Protein AF-A0A9D6DQT8-F1 (afdb_monomer_lite)

pLDDT: mean 81.94, std 12.29, range [41.91, 96.88]

Structure (mmCIF, N/CA/C/O backbone):
data_AF-A0A9D6DQT8-F1
#
_entry.id   AF-A0A9D6DQT8-F1
#
loop_
_atom_site.group_PDB
_atom_site.id
_atom_site.type_symbol
_atom_site.label_atom_id
_atom_site.label_alt_id
_atom_site.label_comp_id
_atom_site.label_asym_id
_atom_site.label_entity_id
_atom_site.label_seq_id
_atom_site.pdbx_PDB_ins_code
_atom_site.Cartn_x
_atom_site.Cartn_y
_atom_site.Cartn_z
_atom_site.occupancy
_atom_site.B_iso_or_equiv
_atom_site.auth_seq_id
_atom_site.auth_comp_id
_atom_site.auth_asym_id
_atom_site.auth_atom_id
_atom_site.pdbx_PDB_model_num
ATOM 1 N N . MET A 1 1 ? 0.493 11.007 -85.781 1.00 51.91 1 MET A N 1
ATOM 2 C CA . MET A 1 1 ? 1.254 11.464 -84.594 1.00 51.91 1 MET A CA 1
ATOM 3 C C . MET A 1 1 ? 2.158 10.335 -84.074 1.00 51.91 1 MET A C 1
ATOM 5 O O . MET A 1 1 ? 1.840 9.741 -83.058 1.00 51.91 1 MET A O 1
ATOM 9 N N . ALA A 1 2 ? 3.245 9.972 -84.776 1.00 57.62 2 ALA A N 1
ATOM 10 C CA . ALA A 1 2 ? 4.026 8.760 -84.439 1.00 57.62 2 ALA A CA 1
ATOM 11 C C . ALA A 1 2 ? 5.558 8.863 -84.667 1.00 57.62 2 ALA A C 1
ATOM 13 O O . ALA A 1 2 ? 6.229 7.843 -84.800 1.00 57.62 2 ALA A O 1
ATOM 14 N N . LEU A 1 3 ? 6.128 10.077 -84.721 1.00 61.56 3 LEU A N 1
ATOM 15 C CA . LEU A 1 3 ? 7.562 10.301 -85.016 1.00 61.56 3 LEU A CA 1
ATOM 16 C C . LEU A 1 3 ? 8.351 11.059 -83.926 1.00 61.56 3 LEU A C 1
ATOM 18 O O . LEU A 1 3 ? 9.570 11.159 -84.037 1.00 61.56 3 LEU A O 1
ATOM 22 N N . GLY A 1 4 ? 7.701 11.552 -82.863 1.00 68.88 4 GLY A N 1
ATOM 23 C CA . GLY A 1 4 ? 8.372 12.299 -81.782 1.00 68.88 4 GLY A CA 1
ATOM 24 C C . GLY A 1 4 ? 9.345 11.448 -80.955 1.00 68.88 4 GLY A C 1
ATOM 25 O O . GLY A 1 4 ? 10.482 11.855 -80.723 1.00 68.88 4 GLY A O 1
ATOM 26 N N . TRP A 1 5 ? 8.951 10.213 -80.629 1.00 72.94 5 TRP A N 1
ATOM 2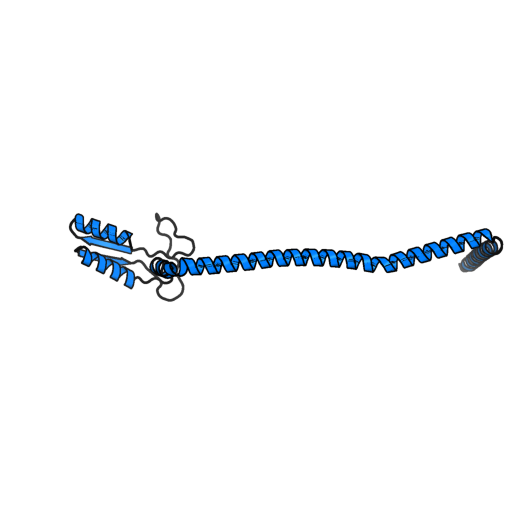7 C CA . TRP A 1 5 ? 9.717 9.311 -79.759 1.00 72.94 5 TRP A CA 1
ATOM 28 C C . TRP A 1 5 ? 11.103 8.938 -80.311 1.00 72.94 5 TRP A C 1
ATOM 30 O O . TRP A 1 5 ? 12.051 8.778 -79.548 1.00 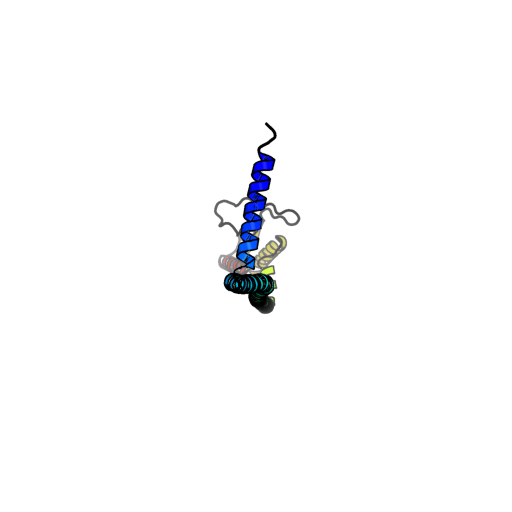72.94 5 TRP A O 1
ATOM 40 N N . ARG A 1 6 ? 11.266 8.838 -81.640 1.00 75.06 6 ARG A N 1
ATOM 41 C CA . ARG A 1 6 ? 12.574 8.548 -82.260 1.00 75.06 6 ARG A CA 1
ATOM 42 C C . ARG A 1 6 ? 13.539 9.719 -82.123 1.00 75.06 6 ARG A C 1
ATOM 44 O O . ARG A 1 6 ? 14.720 9.509 -81.866 1.00 75.06 6 ARG A O 1
ATOM 51 N N . LYS A 1 7 ? 13.040 10.948 -82.283 1.00 78.44 7 LYS A N 1
ATOM 52 C CA . LYS A 1 7 ? 13.847 12.166 -82.148 1.00 78.44 7 LYS A CA 1
ATOM 53 C C . LYS A 1 7 ? 14.281 12.373 -80.697 1.00 78.44 7 LYS A C 1
ATOM 55 O O . LYS A 1 7 ? 15.433 12.711 -80.448 1.00 78.44 7 LYS A O 1
ATOM 60 N N . GLU A 1 8 ? 13.383 12.113 -79.750 1.00 78.12 8 GLU A N 1
ATOM 61 C CA . GLU A 1 8 ? 13.696 12.133 -78.319 1.00 78.12 8 GLU A CA 1
ATOM 62 C C . GLU A 1 8 ? 14.713 11.048 -77.954 1.00 78.12 8 GLU A C 1
ATOM 64 O O . GLU A 1 8 ? 15.714 11.350 -77.312 1.00 78.12 8 GLU A O 1
ATOM 69 N N . TYR A 1 9 ? 14.536 9.817 -78.442 1.00 82.12 9 TYR A N 1
ATOM 70 C CA . TYR A 1 9 ? 15.479 8.719 -78.215 1.00 82.12 9 TYR A CA 1
ATOM 71 C C . TYR A 1 9 ? 16.899 9.033 -78.711 1.00 82.12 9 TYR A C 1
ATOM 73 O O . TYR A 1 9 ? 17.869 8.809 -77.987 1.00 82.12 9 TYR A O 1
ATOM 81 N N . ILE A 1 10 ? 17.036 9.586 -79.921 1.00 79.94 10 ILE A N 1
ATOM 82 C CA . ILE A 1 10 ? 18.343 9.976 -80.474 1.00 79.94 10 ILE A CA 1
ATOM 83 C C . ILE A 1 10 ? 18.974 11.079 -79.622 1.00 79.94 10 ILE A C 1
ATOM 85 O O . ILE A 1 10 ? 20.148 10.979 -79.275 1.00 79.94 10 ILE A O 1
ATOM 89 N N . ARG A 1 11 ? 18.179 12.067 -79.196 1.00 78.94 11 ARG A N 1
ATOM 90 C CA . ARG A 1 11 ? 18.639 13.137 -78.307 1.00 78.94 11 ARG A CA 1
ATOM 91 C C . ARG A 1 11 ? 19.162 12.570 -76.983 1.00 78.94 11 ARG A C 1
ATOM 93 O O . ARG A 1 11 ? 20.279 12.887 -76.593 1.00 78.94 11 ARG A O 1
ATOM 100 N N . TYR A 1 12 ? 18.412 11.692 -76.315 1.00 79.56 12 TYR A N 1
ATOM 101 C CA . TYR A 1 12 ? 18.863 11.046 -75.074 1.00 79.56 12 TYR A CA 1
ATOM 102 C C . TYR A 1 12 ? 20.137 10.221 -75.268 1.00 79.56 12 TYR A C 1
ATOM 104 O O . TYR A 1 12 ? 21.048 10.292 -74.441 1.00 79.56 12 TYR A O 1
ATOM 112 N N . LYS A 1 13 ? 20.229 9.477 -76.375 1.00 79.56 13 LYS A N 1
ATOM 113 C CA . LYS A 1 13 ? 21.424 8.707 -76.727 1.00 79.56 13 LYS A CA 1
ATOM 114 C C . LYS A 1 13 ? 22.642 9.617 -76.893 1.00 79.56 13 LYS A C 1
ATOM 116 O O . LYS A 1 13 ? 23.697 9.309 -76.350 1.00 79.56 13 LYS A O 1
ATOM 121 N N . GLU A 1 14 ? 22.502 10.740 -77.590 1.00 78.00 14 GLU A N 1
ATOM 122 C CA . GLU A 1 14 ? 23.583 11.714 -77.773 1.00 78.00 14 GLU A CA 1
ATOM 123 C C . GLU A 1 14 ? 24.016 12.355 -76.452 1.00 78.00 14 GLU A C 1
ATOM 125 O O . GLU A 1 14 ? 25.212 12.416 -76.175 1.00 78.00 14 GLU A O 1
ATOM 130 N N . TYR A 1 15 ? 23.077 12.760 -75.589 1.00 78.56 15 TYR A N 1
ATOM 131 C CA . TYR A 1 15 ? 23.420 13.276 -74.259 1.00 78.56 15 TYR A CA 1
ATOM 132 C C . TYR A 1 15 ? 24.185 12.245 -73.427 1.00 78.56 15 TYR A C 1
ATOM 134 O O . TYR A 1 15 ? 25.211 12.577 -72.837 1.00 78.56 15 TYR A O 1
ATOM 142 N N . PHE A 1 16 ? 23.732 10.990 -73.410 1.00 78.88 16 PHE A N 1
ATOM 143 C CA . PHE A 1 16 ? 24.395 9.928 -72.658 1.00 78.88 16 PHE A CA 1
ATOM 144 C C . PHE A 1 16 ? 25.805 9.640 -73.191 1.00 78.88 16 PHE A C 1
ATOM 146 O O . PHE A 1 16 ? 26.754 9.536 -72.415 1.00 78.88 16 PHE A O 1
ATOM 153 N N . LEU A 1 17 ? 25.968 9.574 -74.516 1.00 78.88 17 LEU A N 1
ATOM 154 C CA . LEU A 1 17 ? 27.271 9.361 -75.150 1.00 78.88 17 LEU A CA 1
ATOM 155 C C . LEU A 1 17 ? 28.231 10.536 -74.910 1.00 78.88 17 LEU A C 1
ATOM 157 O O . LEU A 1 17 ? 29.418 10.308 -74.672 1.00 78.88 17 LEU A O 1
ATOM 161 N N . ASN A 1 18 ? 27.732 11.774 -74.899 1.00 77.12 18 ASN A N 1
ATOM 162 C CA . ASN A 1 18 ? 28.534 12.962 -74.599 1.00 77.12 18 ASN A CA 1
ATOM 163 C C . ASN A 1 18 ? 29.022 12.968 -73.146 1.00 77.12 18 ASN A C 1
ATOM 165 O O . ASN A 1 18 ? 30.202 13.206 -72.897 1.00 77.12 18 ASN A O 1
ATOM 169 N N . VAL A 1 19 ? 28.155 12.632 -72.188 1.00 76.44 19 VAL A N 1
ATOM 170 C CA . VAL A 1 19 ? 28.536 12.506 -70.770 1.00 76.44 19 VAL A CA 1
ATOM 171 C C . VAL A 1 19 ? 29.593 11.414 -70.584 1.00 76.44 19 VAL A C 1
ATOM 173 O O . VAL A 1 19 ? 30.593 11.626 -69.900 1.00 76.44 19 VAL A O 1
ATOM 176 N N . LEU A 1 20 ? 29.423 10.269 -71.249 1.00 76.19 20 LEU A N 1
ATOM 177 C CA . LEU A 1 20 ? 30.356 9.143 -71.174 1.00 76.19 20 LEU A CA 1
ATOM 178 C C . LEU A 1 20 ? 31.721 9.480 -71.799 1.00 76.19 20 LEU A C 1
ATOM 180 O O . LEU A 1 20 ? 32.759 9.041 -71.307 1.00 76.19 20 LEU A O 1
ATOM 184 N N . THR A 1 21 ? 31.729 10.303 -72.849 1.00 74.06 21 THR A N 1
ATOM 185 C CA . THR A 1 21 ? 32.957 10.790 -73.495 1.00 74.06 21 THR A CA 1
ATOM 186 C C . THR A 1 21 ? 33.701 11.790 -72.607 1.00 74.06 21 THR A C 1
ATOM 188 O O . THR A 1 21 ? 34.911 11.655 -72.431 1.00 74.06 21 THR A O 1
ATOM 191 N N . ILE A 1 22 ? 32.989 12.729 -71.970 1.00 72.88 22 ILE A N 1
ATOM 192 C CA . ILE A 1 22 ? 33.567 13.695 -71.017 1.00 72.88 22 ILE A CA 1
ATOM 193 C C . ILE A 1 22 ? 34.165 12.975 -69.801 1.00 72.88 22 ILE A C 1
ATOM 195 O O . ILE A 1 22 ? 35.265 13.313 -69.365 1.00 72.88 22 ILE A O 1
ATOM 199 N N . TYR A 1 23 ? 33.473 11.953 -69.293 1.00 69.81 23 TYR A N 1
ATOM 200 C CA . TYR A 1 23 ? 33.953 11.118 -68.192 1.00 69.81 23 TYR A CA 1
ATOM 201 C C . TYR A 1 23 ? 35.227 10.333 -68.553 1.00 69.81 23 TYR A C 1
ATOM 203 O O . TYR A 1 23 ? 36.118 10.195 -67.722 1.00 69.81 23 TYR A O 1
ATOM 211 N N . LYS A 1 24 ? 35.350 9.847 -69.797 1.00 71.62 24 LYS A N 1
ATOM 212 C CA . LYS A 1 24 ? 36.543 9.116 -70.262 1.00 71.62 24 LYS A CA 1
ATOM 213 C C . LYS A 1 24 ? 37.743 10.010 -70.581 1.00 71.62 24 LYS A C 1
ATOM 215 O O . LYS A 1 24 ? 38.867 9.539 -70.470 1.00 71.62 24 LYS A O 1
ATOM 220 N N . GLN A 1 25 ? 37.526 11.253 -71.012 1.00 74.12 25 GLN A N 1
ATOM 221 C CA . GLN A 1 25 ? 38.612 12.154 -71.423 1.00 74.12 25 GLN A CA 1
ATOM 222 C C . GLN A 1 25 ? 39.282 12.904 -70.265 1.00 74.12 25 GLN A C 1
ATOM 224 O O . GLN A 1 25 ? 40.418 13.342 -70.422 1.00 74.12 25 GLN A O 1
ATOM 229 N N . LYS A 1 26 ? 38.597 13.096 -69.131 1.00 77.69 26 LYS A N 1
ATOM 230 C CA . LYS A 1 26 ? 39.108 13.886 -68.002 1.00 77.69 26 LYS A CA 1
ATOM 231 C C . LYS A 1 26 ? 39.392 12.996 -66.794 1.00 77.69 26 LYS A C 1
ATOM 233 O O . LYS A 1 26 ? 38.496 12.752 -65.987 1.00 77.69 26 LYS A O 1
ATOM 238 N N . GLU A 1 27 ? 40.641 12.547 -66.663 1.00 74.88 27 GLU A N 1
ATOM 239 C CA . GLU A 1 27 ? 41.095 11.702 -65.544 1.00 74.88 27 GLU A CA 1
ATOM 240 C C . GLU A 1 27 ? 40.833 12.346 -64.172 1.00 74.88 27 GLU A C 1
ATOM 242 O O . GLU A 1 27 ? 40.357 11.665 -63.263 1.00 74.88 27 GLU A O 1
ATOM 247 N N . ASP A 1 28 ? 41.011 13.665 -64.049 1.00 79.19 28 ASP A N 1
ATOM 248 C CA . ASP A 1 28 ? 40.756 14.399 -62.802 1.00 79.19 28 ASP A CA 1
ATOM 249 C C . ASP A 1 28 ? 39.299 14.266 -62.333 1.00 79.19 28 ASP A C 1
ATOM 251 O O . ASP A 1 28 ? 39.028 13.979 -61.167 1.00 79.19 28 ASP A O 1
ATOM 255 N N . LEU A 1 29 ? 38.332 14.421 -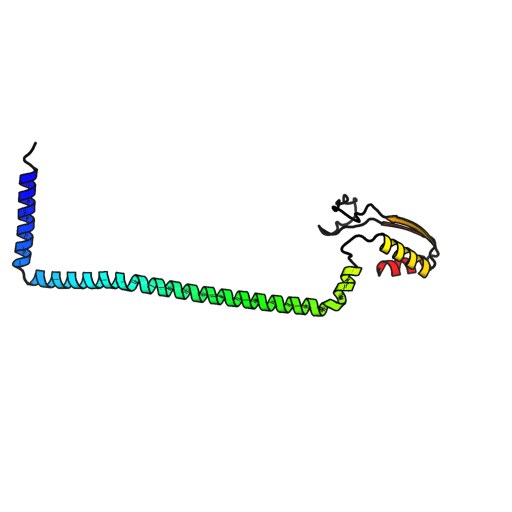63.250 1.00 80.81 29 LEU A N 1
ATOM 256 C CA . LEU A 1 29 ? 36.905 14.316 -62.920 1.00 80.81 29 LEU A CA 1
ATOM 257 C C . LEU A 1 29 ? 36.536 12.910 -62.451 1.00 80.81 29 LEU A C 1
ATOM 259 O O . LEU A 1 29 ? 35.710 12.762 -61.552 1.00 80.81 29 LEU A O 1
ATOM 263 N N . ARG A 1 30 ? 37.147 11.883 -63.046 1.00 80.12 30 ARG A N 1
ATOM 264 C CA . ARG A 1 30 ? 36.937 10.495 -62.645 1.00 80.12 30 ARG A CA 1
ATOM 265 C C . ARG A 1 30 ? 37.447 10.246 -61.228 1.00 80.12 30 ARG A C 1
ATOM 267 O O . ARG A 1 30 ? 36.716 9.664 -60.433 1.00 80.12 30 ARG A O 1
ATOM 274 N N . MET A 1 31 ? 38.644 10.731 -60.904 1.00 85.31 31 MET A N 1
ATOM 275 C CA . MET A 1 31 ? 39.241 10.573 -59.577 1.00 85.31 31 MET A CA 1
ATOM 276 C C . MET A 1 31 ? 38.398 11.255 -58.490 1.00 85.31 31 MET A C 1
ATOM 278 O O . MET A 1 31 ? 38.057 10.625 -57.489 1.00 85.31 31 MET A O 1
ATOM 282 N N . PHE A 1 32 ? 37.985 12.510 -58.701 1.00 88.62 32 PHE A N 1
ATOM 283 C CA . PHE A 1 32 ? 37.120 13.214 -57.746 1.00 88.62 32 PHE A CA 1
ATOM 284 C C . PHE A 1 32 ? 35.751 12.542 -57.591 1.00 88.62 32 PHE A C 1
ATOM 286 O O . PHE A 1 32 ? 35.237 12.457 -56.476 1.00 88.62 32 PHE A O 1
ATOM 293 N N . LEU A 1 33 ? 35.169 12.037 -58.683 1.00 88.62 33 LEU A N 1
ATOM 294 C CA . LEU A 1 33 ? 33.881 11.348 -58.647 1.00 88.62 33 LEU A CA 1
ATOM 295 C C . LEU A 1 33 ? 33.973 10.001 -57.918 1.00 88.62 33 LEU A C 1
ATOM 297 O O . LEU A 1 33 ? 33.087 9.694 -57.128 1.00 88.62 33 LEU A O 1
ATOM 301 N N . GLU A 1 34 ? 35.039 9.223 -58.122 1.00 88.31 34 GLU A N 1
ATOM 302 C CA . GLU A 1 34 ? 35.276 7.963 -57.402 1.00 88.31 34 GLU A CA 1
ATOM 303 C C . GLU A 1 34 ? 35.506 8.199 -55.896 1.00 88.31 34 GLU A C 1
ATOM 305 O O . GLU A 1 34 ? 34.933 7.490 -55.064 1.00 88.31 34 GLU A O 1
ATOM 310 N N . ILE A 1 35 ? 36.258 9.239 -55.515 1.00 93.50 35 ILE A N 1
ATOM 311 C CA . ILE A 1 35 ? 36.453 9.609 -54.102 1.00 93.50 35 ILE A CA 1
ATOM 312 C C . ILE A 1 35 ? 35.129 10.055 -53.472 1.00 93.50 35 ILE A C 1
ATOM 314 O O . ILE A 1 35 ? 34.771 9.595 -52.391 1.00 93.50 35 ILE A O 1
ATOM 318 N N . LEU A 1 36 ? 34.366 10.910 -54.153 1.00 94.25 36 LEU A N 1
ATOM 319 C CA . LEU A 1 36 ? 33.088 11.397 -53.637 1.00 94.25 36 LEU A CA 1
ATOM 320 C C . LEU A 1 36 ? 32.069 10.260 -53.512 1.00 94.25 36 LEU A C 1
ATOM 322 O O . LEU A 1 36 ? 31.384 10.163 -52.495 1.00 94.25 36 LEU A O 1
ATOM 326 N N . LEU A 1 37 ? 32.004 9.366 -54.503 1.00 92.44 37 LEU A N 1
ATOM 327 C CA . LEU A 1 37 ? 31.112 8.210 -54.481 1.00 92.44 37 LEU A CA 1
ATOM 328 C C . LEU A 1 37 ? 31.513 7.210 -53.391 1.00 92.44 37 LEU A C 1
ATOM 330 O O . LEU A 1 37 ? 30.637 6.701 -52.694 1.00 92.44 37 LEU A O 1
ATOM 334 N N . SER A 1 38 ? 32.808 6.948 -53.197 1.00 95.38 38 SER A N 1
ATOM 335 C CA . SER A 1 38 ? 33.283 6.055 -52.131 1.00 95.38 38 SER A CA 1
ATOM 336 C C . SER A 1 38 ? 33.022 6.637 -50.740 1.00 95.38 38 SER A C 1
ATOM 338 O O . SER A 1 38 ? 32.480 5.933 -49.890 1.00 95.38 38 SER A O 1
ATOM 340 N N . LEU A 1 39 ? 33.284 7.931 -50.526 1.00 95.88 39 LEU A N 1
ATOM 341 C CA . LEU A 1 39 ? 32.963 8.619 -49.276 1.00 95.88 39 LEU A CA 1
ATOM 342 C C . LEU A 1 39 ? 31.455 8.594 -48.999 1.00 95.88 39 LEU A C 1
ATOM 344 O O . LEU A 1 39 ? 31.041 8.205 -47.910 1.00 95.88 39 LEU A O 1
ATOM 348 N N . ALA A 1 40 ? 30.629 8.933 -49.994 1.00 95.38 40 ALA A N 1
ATOM 349 C CA . ALA A 1 40 ? 29.174 8.888 -49.870 1.00 95.38 40 ALA A CA 1
ATOM 350 C C . ALA A 1 40 ? 28.674 7.475 -49.534 1.00 95.38 40 ALA A C 1
ATOM 352 O O . ALA A 1 40 ? 27.801 7.311 -48.684 1.00 95.38 40 ALA A O 1
ATOM 353 N N . THR A 1 41 ? 29.264 6.453 -50.156 1.00 95.31 41 THR A N 1
ATOM 354 C CA . THR A 1 41 ? 28.932 5.045 -49.914 1.00 95.31 41 THR A CA 1
ATOM 355 C C . THR A 1 41 ? 29.296 4.625 -48.488 1.00 95.31 41 THR A C 1
ATOM 357 O O . THR A 1 41 ? 28.465 4.044 -47.791 1.00 95.31 41 THR A O 1
ATOM 360 N N . VAL A 1 42 ? 30.499 4.966 -48.014 1.00 95.94 42 VAL A N 1
ATOM 361 C CA . VAL A 1 42 ? 30.941 4.670 -46.642 1.00 95.94 42 VAL A CA 1
ATOM 362 C C . VAL A 1 42 ? 30.077 5.399 -45.616 1.00 95.94 42 VAL A C 1
ATOM 364 O O . VAL A 1 42 ? 29.658 4.784 -44.640 1.00 95.94 42 VAL A O 1
ATOM 367 N N . SER A 1 43 ? 29.751 6.675 -45.833 1.00 94.81 43 SER A N 1
ATOM 368 C CA . SER A 1 43 ? 28.862 7.423 -44.939 1.00 94.81 43 SER A CA 1
ATOM 369 C C . SER A 1 43 ? 27.450 6.837 -44.914 1.00 94.81 43 SER A C 1
ATOM 371 O O . SER A 1 43 ? 26.894 6.651 -43.834 1.00 94.81 43 SER A O 1
ATOM 373 N N . PHE A 1 44 ? 26.889 6.483 -46.074 1.00 94.75 44 PHE A N 1
ATOM 374 C CA . PHE A 1 44 ? 25.559 5.878 -46.170 1.00 94.75 44 PHE A CA 1
ATOM 375 C C . PHE A 1 44 ? 25.486 4.548 -45.411 1.00 94.75 44 PHE A C 1
ATOM 377 O O . PHE A 1 44 ? 24.619 4.365 -44.552 1.00 94.75 44 PHE A O 1
ATOM 384 N N . PHE A 1 45 ? 26.432 3.639 -45.670 1.00 95.06 45 PHE A N 1
ATOM 385 C CA . PHE A 1 45 ? 26.484 2.359 -44.966 1.00 95.06 45 PHE A CA 1
ATOM 386 C C . PHE A 1 45 ? 26.844 2.518 -43.487 1.00 95.06 45 PHE A C 1
ATOM 388 O O . PHE A 1 45 ? 26.280 1.814 -42.653 1.00 95.06 45 PHE A O 1
ATOM 395 N N . GLY A 1 46 ? 27.710 3.470 -43.136 1.00 94.38 46 GLY A N 1
ATOM 396 C CA . GLY A 1 46 ? 28.078 3.771 -41.753 1.00 94.38 46 GLY A CA 1
ATOM 397 C C . GLY A 1 46 ? 26.882 4.236 -40.924 1.00 94.38 46 GLY A C 1
ATOM 398 O O . GLY A 1 46 ? 26.637 3.706 -39.841 1.00 94.38 46 GLY A O 1
ATOM 399 N N . THR A 1 47 ? 26.073 5.162 -41.445 1.00 92.75 47 THR A N 1
ATOM 400 C CA . THR A 1 47 ? 24.841 5.591 -40.769 1.00 92.75 47 THR A CA 1
ATOM 401 C C . THR A 1 47 ? 23.845 4.443 -40.641 1.00 92.75 47 THR A C 1
ATOM 403 O O . THR A 1 47 ? 23.245 4.275 -39.580 1.00 92.75 47 THR A O 1
ATOM 406 N N . PHE A 1 48 ? 23.677 3.629 -41.685 1.00 93.19 48 PHE A N 1
ATOM 407 C CA . PHE A 1 48 ? 22.743 2.506 -41.645 1.00 93.19 48 PHE A CA 1
ATOM 408 C C . PHE A 1 48 ? 23.168 1.419 -40.646 1.00 93.19 48 PHE A C 1
ATOM 410 O O . PHE A 1 48 ? 22.319 0.877 -39.944 1.00 93.19 48 PHE A O 1
ATOM 417 N N . ALA A 1 49 ? 24.469 1.148 -40.527 1.00 92.25 49 ALA A N 1
ATOM 418 C CA . ALA A 1 49 ? 25.008 0.170 -39.586 1.00 92.25 49 ALA A CA 1
ATOM 419 C C . ALA A 1 49 ? 24.971 0.655 -38.124 1.00 92.25 49 ALA A C 1
ATOM 421 O O . ALA A 1 49 ? 24.705 -0.140 -37.225 1.00 92.25 49 ALA A O 1
ATOM 422 N N . LEU A 1 50 ? 25.204 1.950 -37.873 1.00 93.19 50 LEU A N 1
ATOM 423 C CA . LEU A 1 50 ? 25.247 2.518 -36.516 1.00 93.19 50 LEU A CA 1
ATOM 424 C C . LEU A 1 50 ? 23.876 2.923 -35.965 1.00 93.19 50 LEU A C 1
ATOM 426 O O . LEU A 1 50 ? 23.659 2.898 -34.757 1.00 93.19 50 LEU A O 1
ATOM 430 N N . ARG A 1 51 ? 22.918 3.293 -36.820 1.00 92.12 51 ARG A N 1
ATOM 431 C CA . ARG A 1 51 ? 21.568 3.664 -36.371 1.00 92.12 51 ARG A CA 1
ATOM 432 C C . ARG A 1 51 ? 20.912 2.610 -35.460 1.00 92.12 51 ARG A C 1
ATOM 434 O O . ARG A 1 51 ? 20.413 3.015 -34.410 1.00 92.12 51 ARG A O 1
ATOM 441 N N . PRO A 1 52 ? 20.887 1.302 -35.793 1.00 90.19 52 PRO A N 1
ATOM 442 C CA . PRO A 1 52 ? 20.260 0.312 -34.920 1.00 90.19 52 PRO A CA 1
ATOM 443 C C . PRO A 1 52 ? 20.966 0.185 -33.564 1.00 90.19 52 PRO A C 1
ATOM 445 O O . PRO A 1 52 ? 20.288 -0.005 -32.561 1.00 90.19 52 PRO A O 1
ATOM 448 N N . THR A 1 53 ? 22.291 0.346 -33.485 1.00 93.94 53 THR A N 1
ATOM 449 C CA . THR A 1 53 ? 23.019 0.214 -32.210 1.00 93.94 53 THR A CA 1
ATOM 450 C C . THR A 1 53 ? 22.739 1.380 -31.267 1.00 93.94 53 THR A C 1
ATOM 452 O O . THR A 1 53 ? 22.501 1.159 -30.081 1.00 93.94 53 THR A O 1
ATOM 455 N N . LEU A 1 54 ? 22.680 2.609 -31.786 1.00 92.44 54 LEU A N 1
ATOM 456 C CA . LEU A 1 54 ? 22.343 3.796 -30.994 1.00 92.44 54 LEU A CA 1
ATOM 457 C C . LEU A 1 54 ? 20.917 3.733 -30.436 1.00 92.44 54 LEU A C 1
ATOM 459 O O . LEU A 1 54 ? 20.697 4.071 -29.274 1.00 92.44 54 LEU A O 1
ATOM 463 N N . VAL A 1 55 ? 19.960 3.262 -31.242 1.00 94.12 55 VAL A N 1
ATOM 464 C CA . VAL A 1 55 ? 18.572 3.071 -30.794 1.00 94.12 55 VAL A CA 1
ATOM 465 C C . VAL A 1 55 ? 18.506 2.028 -29.680 1.00 94.12 55 VAL A C 1
ATOM 467 O O . VAL A 1 55 ? 17.853 2.267 -28.667 1.00 94.12 55 VAL A O 1
ATOM 470 N N . THR A 1 56 ? 19.223 0.910 -29.819 1.00 94.44 56 THR A N 1
ATOM 471 C CA . THR A 1 56 ? 19.277 -0.123 -28.777 1.00 94.44 56 THR A CA 1
ATOM 472 C C . THR A 1 56 ? 19.907 0.395 -27.486 1.00 94.44 56 THR A C 1
ATOM 474 O O . THR A 1 56 ? 19.375 0.125 -26.417 1.00 94.44 56 THR A O 1
ATOM 477 N N . ILE A 1 57 ? 20.993 1.173 -27.547 1.00 95.44 57 ILE A N 1
ATOM 478 C CA . ILE A 1 57 ? 21.618 1.754 -26.345 1.00 95.44 57 ILE A CA 1
ATOM 479 C C . ILE A 1 57 ? 20.649 2.697 -25.627 1.00 95.44 57 ILE A C 1
ATOM 481 O O . ILE A 1 57 ? 20.513 2.619 -24.408 1.00 95.44 57 ILE A O 1
ATOM 485 N N . ALA A 1 58 ? 19.947 3.557 -26.370 1.00 94.25 58 ALA A N 1
ATOM 486 C CA . ALA A 1 58 ? 18.949 4.448 -25.789 1.00 94.25 58 ALA A CA 1
ATOM 487 C C . ALA A 1 58 ? 17.807 3.660 -25.128 1.00 94.25 58 ALA A C 1
ATOM 489 O O . ALA A 1 58 ? 17.427 3.968 -24.000 1.00 94.25 58 ALA A O 1
ATOM 490 N N . ALA A 1 59 ? 17.313 2.609 -25.792 1.00 95.38 59 ALA A N 1
ATOM 491 C CA . ALA A 1 59 ? 16.283 1.730 -25.248 1.00 95.38 59 ALA A CA 1
ATOM 492 C C . ALA A 1 59 ? 16.748 1.023 -23.963 1.00 95.38 59 ALA A C 1
ATOM 494 O O . ALA A 1 59 ? 16.036 1.044 -22.960 1.00 95.38 59 ALA A O 1
ATOM 495 N N . LEU A 1 60 ? 17.964 0.470 -23.955 1.00 95.38 60 LEU A N 1
ATOM 496 C CA . LEU A 1 60 ? 18.549 -0.173 -22.776 1.00 95.38 60 LEU A CA 1
ATOM 497 C C . LEU A 1 60 ? 18.710 0.810 -21.612 1.00 95.38 60 LEU A C 1
ATOM 499 O O . LEU A 1 60 ? 18.401 0.460 -20.478 1.00 95.38 60 LEU A O 1
ATOM 503 N N . LEU A 1 61 ? 19.135 2.048 -21.878 1.00 95.12 61 LEU A N 1
ATOM 504 C C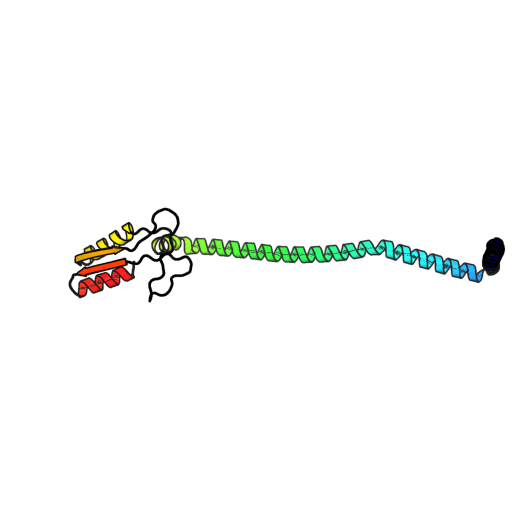A . LEU A 1 61 ? 19.254 3.077 -20.844 1.00 95.12 61 LEU A CA 1
ATOM 505 C C . LEU A 1 61 ? 17.888 3.406 -20.224 1.00 95.12 61 LEU A C 1
ATOM 507 O O . LEU A 1 61 ? 17.758 3.475 -19.004 1.00 95.12 61 LEU A O 1
ATOM 511 N N . THR A 1 62 ? 16.852 3.567 -21.054 1.00 94.88 62 THR A N 1
ATOM 512 C CA . THR A 1 62 ? 15.488 3.789 -20.553 1.00 94.88 62 THR A CA 1
ATOM 513 C C . THR A 1 62 ? 14.957 2.592 -19.773 1.00 94.88 62 THR A C 1
ATOM 515 O O . THR A 1 62 ? 14.294 2.772 -18.753 1.00 94.88 62 THR A O 1
ATOM 518 N N . GLU A 1 63 ? 15.281 1.373 -20.207 1.00 94.75 63 GLU A N 1
ATOM 519 C CA . GLU A 1 63 ? 14.881 0.150 -19.521 1.00 94.75 63 GLU A CA 1
ATOM 520 C C . GLU A 1 63 ? 15.545 0.049 -18.141 1.00 94.75 63 GLU A C 1
ATOM 522 O O . GLU A 1 63 ? 14.856 -0.245 -17.166 1.00 94.75 63 GLU A O 1
ATOM 527 N N . ILE A 1 64 ? 16.842 0.358 -18.029 1.00 95.88 64 ILE A N 1
ATOM 528 C CA . ILE A 1 64 ? 17.568 0.397 -16.749 1.00 95.88 64 ILE A CA 1
ATOM 529 C C . ILE A 1 64 ? 16.909 1.394 -15.792 1.00 95.88 64 ILE A C 1
ATOM 531 O O . ILE A 1 64 ? 16.516 0.999 -14.697 1.00 95.88 64 ILE A O 1
ATOM 535 N N . ASN A 1 65 ? 16.687 2.634 -16.235 1.00 95.62 65 ASN A N 1
ATOM 536 C CA . ASN A 1 65 ? 16.052 3.660 -15.403 1.00 95.62 65 ASN A CA 1
ATOM 537 C C . ASN A 1 65 ? 14.652 3.227 -14.934 1.00 95.62 65 ASN A C 1
ATOM 539 O O . ASN A 1 65 ? 14.296 3.402 -13.771 1.00 95.62 65 ASN A O 1
ATOM 543 N N . SER A 1 66 ? 13.861 2.613 -15.822 1.00 95.06 66 SER A N 1
ATOM 544 C CA . SER A 1 66 ? 12.529 2.117 -15.462 1.00 95.06 66 SER A CA 1
ATOM 545 C C . SER A 1 66 ? 12.584 0.983 -14.433 1.00 95.06 66 SER A C 1
ATOM 547 O O . SER A 1 66 ? 11.763 0.934 -13.518 1.00 95.06 66 SER A O 1
ATOM 549 N N . LYS A 1 67 ? 13.570 0.083 -14.543 1.00 95.56 67 LYS A N 1
ATOM 550 C CA . LYS A 1 67 ? 13.766 -1.018 -13.596 1.00 95.56 67 LYS A CA 1
ATOM 551 C C . LYS A 1 67 ? 14.207 -0.503 -12.232 1.00 95.56 67 LYS A C 1
ATOM 553 O O . LYS A 1 67 ? 13.694 -0.990 -11.231 1.00 95.56 67 LYS A O 1
ATOM 558 N N . GLU A 1 68 ? 15.088 0.491 -12.182 1.00 95.88 68 GLU A N 1
ATOM 559 C CA . GLU A 1 68 ? 15.488 1.145 -10.931 1.00 95.88 68 GLU A CA 1
ATOM 560 C C . GLU A 1 68 ? 14.289 1.793 -10.226 1.00 95.88 68 GLU A C 1
ATOM 562 O O . GLU A 1 68 ? 14.077 1.567 -9.035 1.00 95.88 68 GLU A O 1
ATOM 567 N N . GLU A 1 69 ? 13.435 2.513 -10.961 1.00 96.12 69 GLU A N 1
ATOM 568 C CA . GLU A 1 69 ? 12.215 3.103 -10.397 1.00 96.12 69 GLU A CA 1
ATOM 569 C C . GLU A 1 69 ? 11.255 2.033 -9.847 1.00 96.12 69 GLU A C 1
ATOM 571 O O . GLU A 1 69 ? 10.665 2.197 -8.774 1.00 96.12 69 GLU A O 1
ATOM 576 N N . ILE A 1 70 ? 11.106 0.912 -10.560 1.00 96.25 70 ILE A N 1
ATOM 577 C CA . ILE A 1 70 ? 10.288 -0.219 -10.110 1.00 96.25 70 ILE A CA 1
ATOM 578 C C . ILE A 1 70 ? 10.852 -0.820 -8.821 1.00 96.25 70 ILE A C 1
ATOM 580 O O . ILE A 1 70 ? 10.078 -1.100 -7.907 1.00 96.25 70 ILE A O 1
ATOM 584 N N . VAL A 1 71 ? 12.172 -0.991 -8.715 1.00 96.88 71 VAL A N 1
ATOM 585 C CA . VAL A 1 71 ? 12.816 -1.499 -7.495 1.00 96.88 71 VAL A CA 1
ATOM 586 C C . VAL A 1 71 ? 12.519 -0.581 -6.310 1.00 96.88 71 VAL A C 1
ATOM 588 O O . VAL A 1 71 ? 12.027 -1.061 -5.294 1.00 96.88 71 VAL A O 1
ATOM 591 N N . VAL A 1 72 ? 12.669 0.738 -6.469 1.00 96.25 72 VAL A N 1
ATOM 592 C CA . VAL A 1 72 ? 12.347 1.713 -5.408 1.00 96.25 72 VAL A CA 1
ATOM 593 C C . VAL A 1 72 ? 10.880 1.610 -4.967 1.00 96.25 72 VAL A C 1
ATOM 595 O O . VAL A 1 72 ? 10.571 1.626 -3.770 1.00 96.25 72 VAL A O 1
ATOM 598 N N . LYS A 1 73 ? 9.949 1.462 -5.918 1.00 95.56 73 LYS A N 1
ATOM 599 C CA . LYS A 1 73 ? 8.518 1.276 -5.621 1.00 95.56 73 LYS A CA 1
ATOM 600 C C . LYS A 1 73 ? 8.245 -0.033 -4.878 1.00 95.56 73 LYS A C 1
ATOM 602 O O . LYS A 1 73 ? 7.414 -0.058 -3.968 1.00 95.56 73 LYS A O 1
ATOM 607 N N . LEU A 1 74 ? 8.926 -1.115 -5.251 1.00 96.44 74 LEU A N 1
ATOM 608 C CA . LEU A 1 74 ? 8.797 -2.411 -4.589 1.00 96.44 74 LEU A CA 1
ATOM 609 C C . LEU A 1 74 ? 9.362 -2.377 -3.169 1.00 96.44 74 LEU A C 1
ATOM 611 O O . LEU A 1 74 ? 8.687 -2.847 -2.256 1.00 96.44 74 LEU A O 1
ATOM 615 N N . ASP A 1 75 ? 10.516 -1.748 -2.960 1.00 95.56 75 ASP A N 1
ATOM 616 C CA . ASP A 1 75 ? 11.102 -1.567 -1.630 1.00 95.56 75 ASP A CA 1
ATOM 617 C C . ASP A 1 75 ? 10.175 -0.755 -0.723 1.00 95.56 75 ASP A C 1
ATOM 619 O O . ASP A 1 75 ? 9.905 -1.150 0.412 1.00 95.56 75 ASP A O 1
ATOM 623 N N . THR A 1 76 ? 9.583 0.319 -1.251 1.00 95.94 76 THR A N 1
ATOM 624 C CA . THR A 1 76 ? 8.573 1.107 -0.527 1.00 95.94 76 THR A CA 1
ATOM 625 C C . THR A 1 76 ? 7.367 0.246 -0.142 1.00 95.94 76 THR A C 1
ATOM 627 O O . THR A 1 76 ? 6.869 0.317 0.981 1.00 95.94 76 THR A O 1
ATOM 630 N N . LYS A 1 77 ? 6.896 -0.619 -1.049 1.00 95.81 77 LYS A N 1
ATOM 631 C CA . LYS A 1 77 ? 5.786 -1.538 -0.765 1.00 95.81 77 LYS A CA 1
ATOM 632 C C . LYS A 1 77 ? 6.152 -2.562 0.310 1.00 95.81 77 LYS A C 1
ATOM 634 O O . LYS A 1 77 ? 5.314 -2.851 1.160 1.00 95.81 77 LYS A O 1
ATOM 639 N N . ILE A 1 78 ? 7.372 -3.095 0.291 1.00 95.94 78 ILE A N 1
ATOM 640 C CA . ILE A 1 78 ? 7.870 -4.023 1.315 1.00 95.94 78 ILE A CA 1
ATOM 641 C C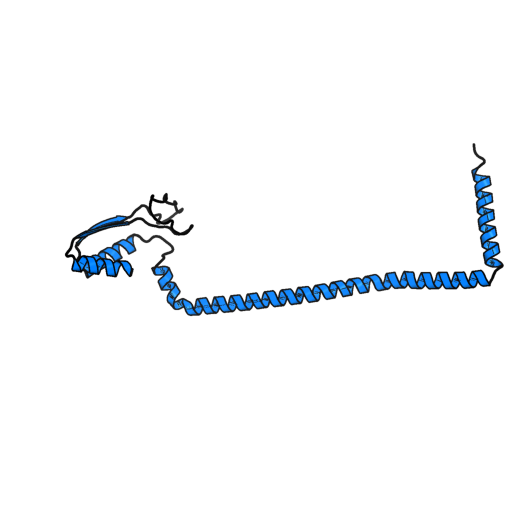 . ILE A 1 78 ? 7.930 -3.323 2.676 1.00 95.94 78 ILE A C 1
ATOM 643 O O . ILE A 1 78 ? 7.434 -3.873 3.657 1.00 95.94 78 ILE A O 1
ATOM 647 N N . GLN A 1 79 ? 8.454 -2.097 2.733 1.00 95.81 79 GLN A N 1
ATOM 648 C CA . GLN A 1 79 ? 8.483 -1.302 3.962 1.00 95.81 79 GLN A CA 1
ATOM 649 C C . GLN A 1 79 ? 7.073 -1.040 4.496 1.00 95.81 79 GLN A C 1
ATOM 651 O O . GLN A 1 79 ? 6.811 -1.298 5.666 1.00 95.81 79 GLN A O 1
ATOM 656 N N . ASN A 1 80 ? 6.141 -0.622 3.638 1.00 95.44 80 ASN A N 1
ATOM 657 C CA . ASN A 1 80 ? 4.752 -0.388 4.035 1.00 95.44 80 ASN A CA 1
ATOM 658 C C . ASN A 1 80 ? 4.071 -1.659 4.556 1.00 95.44 80 ASN A C 1
ATOM 660 O O . ASN A 1 80 ? 3.334 -1.597 5.536 1.00 95.44 80 ASN A O 1
ATOM 664 N N . LEU A 1 81 ? 4.330 -2.818 3.940 1.00 95.69 81 LEU A N 1
ATOM 665 C CA . LEU A 1 81 ? 3.811 -4.098 4.426 1.00 95.69 81 LEU A CA 1
ATOM 666 C C . LEU A 1 81 ? 4.427 -4.493 5.770 1.00 95.69 81 LEU A C 1
ATOM 668 O O . LEU A 1 81 ? 3.708 -4.959 6.648 1.00 95.69 81 LEU A O 1
ATOM 672 N N . SER A 1 82 ? 5.729 -4.273 5.954 1.00 94.44 82 SER A N 1
ATOM 673 C CA . SER A 1 82 ? 6.399 -4.518 7.233 1.00 94.44 82 SER A CA 1
ATOM 674 C C . SER A 1 82 ? 5.864 -3.605 8.336 1.00 94.44 82 SER A C 1
ATOM 676 O O . SER A 1 82 ? 5.657 -4.063 9.457 1.00 94.44 82 SER A O 1
ATOM 678 N N . LEU A 1 83 ? 5.618 -2.328 8.029 1.00 94.62 83 LEU A N 1
ATOM 679 C CA . LEU A 1 83 ? 5.013 -1.378 8.960 1.00 94.62 83 LEU A CA 1
ATOM 680 C C . LEU A 1 83 ? 3.582 -1.788 9.307 1.00 94.62 83 LEU A C 1
ATOM 682 O O . LEU A 1 83 ? 3.232 -1.811 10.480 1.00 94.62 83 LEU A O 1
ATOM 686 N N . ALA A 1 84 ? 2.775 -2.167 8.314 1.00 91.62 84 ALA A N 1
ATOM 687 C CA . ALA A 1 84 ? 1.416 -2.644 8.545 1.00 91.62 84 ALA A CA 1
ATOM 688 C C . ALA A 1 84 ? 1.398 -3.900 9.430 1.00 91.62 84 ALA A C 1
ATOM 690 O O . ALA A 1 84 ? 0.639 -3.950 10.391 1.00 91.62 84 ALA A O 1
ATOM 691 N N . ALA A 1 85 ? 2.268 -4.878 9.157 1.00 90.94 85 ALA A N 1
ATOM 692 C CA . ALA A 1 85 ? 2.394 -6.078 9.981 1.00 90.94 85 ALA A CA 1
ATOM 693 C C . ALA A 1 85 ? 2.797 -5.735 11.424 1.00 90.94 85 ALA A C 1
ATOM 695 O O . ALA A 1 85 ? 2.163 -6.212 12.360 1.00 90.94 85 ALA A O 1
ATOM 696 N N . SER A 1 86 ? 3.781 -4.848 11.601 1.00 92.44 86 SER A N 1
ATOM 697 C CA . SER A 1 86 ? 4.214 -4.396 12.926 1.00 92.44 86 SER A CA 1
ATOM 698 C C . SER A 1 86 ? 3.115 -3.651 13.683 1.00 92.44 86 SER A C 1
ATOM 700 O O . SER A 1 86 ? 3.003 -3.829 14.891 1.00 92.44 86 SER A O 1
ATOM 702 N N . LEU A 1 87 ? 2.321 -2.819 13.002 1.00 89.75 87 LEU A N 1
ATOM 703 C CA . LEU A 1 87 ? 1.210 -2.083 13.610 1.00 89.75 87 LEU A CA 1
ATOM 704 C C . LEU A 1 87 ? 0.082 -3.023 14.036 1.00 89.75 87 LEU A C 1
ATOM 706 O O . LEU A 1 87 ? -0.448 -2.896 15.139 1.00 89.75 87 LEU A O 1
ATOM 710 N N . VAL A 1 88 ? -0.260 -3.987 13.178 1.00 88.75 88 VAL A N 1
ATOM 711 C CA . VAL A 1 88 ? -1.255 -5.015 13.495 1.00 88.75 88 VAL A CA 1
ATOM 712 C C . VAL A 1 88 ? -0.792 -5.844 14.683 1.00 88.75 88 VAL A C 1
ATOM 714 O O . VAL A 1 88 ? -1.585 -6.075 15.581 1.00 88.75 88 VAL A O 1
ATOM 717 N N . GLU A 1 89 ? 0.478 -6.243 14.737 1.00 89.12 89 GLU A N 1
ATOM 718 C CA . GLU A 1 89 ? 1.018 -6.995 15.871 1.00 89.12 89 GLU A CA 1
ATOM 719 C C . GLU A 1 89 ? 1.047 -6.157 17.159 1.00 89.12 89 GLU A C 1
ATOM 721 O O . GLU A 1 89 ? 0.664 -6.653 18.218 1.00 89.12 89 GLU A O 1
ATOM 726 N N . SER A 1 90 ? 1.411 -4.869 17.084 1.00 87.62 90 SER A N 1
ATOM 727 C CA . SER A 1 90 ? 1.418 -3.987 18.260 1.00 87.62 90 SER A CA 1
ATOM 728 C C . SER A 1 90 ? 0.022 -3.708 18.815 1.00 87.62 90 SER A C 1
ATOM 730 O O . SER A 1 90 ? -0.147 -3.598 20.027 1.00 87.62 90 SER A O 1
ATOM 732 N N . GLU A 1 91 ? -0.982 -3.612 17.942 1.00 85.69 91 GLU A N 1
ATOM 733 C CA . GLU A 1 91 ? -2.372 -3.348 18.328 1.00 85.69 91 GLU A CA 1
ATOM 734 C C . GLU A 1 91 ? -3.219 -4.632 18.381 1.00 85.69 91 GLU A C 1
ATOM 736 O O . GLU A 1 91 ? -4.409 -4.571 18.687 1.00 85.69 91 GLU A O 1
ATOM 741 N N . ALA A 1 92 ? -2.622 -5.812 18.168 1.00 83.06 92 ALA A N 1
ATOM 742 C CA . ALA A 1 92 ? -3.324 -7.099 18.175 1.00 83.06 92 ALA A CA 1
ATOM 743 C C . ALA A 1 92 ? -4.038 -7.364 19.503 1.00 83.06 92 ALA A C 1
ATOM 745 O O . ALA A 1 92 ? -5.117 -7.945 19.532 1.00 83.06 92 ALA A O 1
ATOM 746 N N . VAL A 1 93 ? -3.455 -6.891 20.606 1.00 82.81 93 VAL A N 1
ATOM 747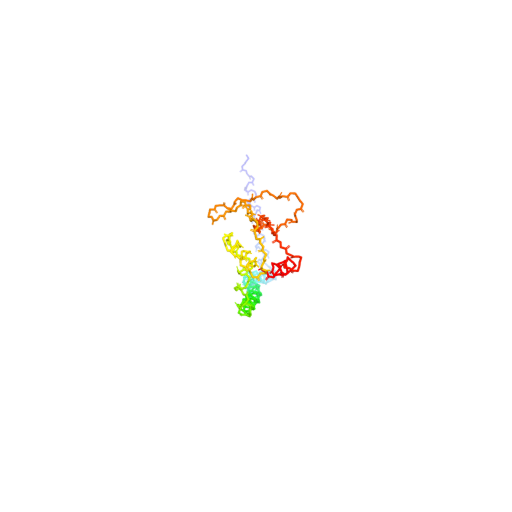 C CA . VAL A 1 93 ? -4.044 -6.998 21.947 1.00 82.81 93 VAL A CA 1
ATOM 748 C C . VAL A 1 93 ? -5.301 -6.131 22.085 1.00 82.81 93 VAL A C 1
ATOM 750 O O . VAL A 1 93 ? -6.180 -6.450 22.881 1.00 82.81 93 VAL A O 1
ATOM 753 N N . ARG A 1 94 ? -5.407 -5.041 21.316 1.00 82.62 94 ARG A N 1
ATOM 754 C CA . ARG A 1 94 ? -6.542 -4.110 21.352 1.00 82.62 94 ARG A CA 1
ATOM 755 C C . ARG A 1 94 ? -7.598 -4.392 20.289 1.00 82.62 94 ARG A C 1
ATOM 757 O O . ARG A 1 94 ? -8.720 -3.927 20.453 1.00 82.62 94 ARG A O 1
ATOM 764 N N . LEU A 1 95 ? -7.281 -5.163 19.246 1.00 80.06 95 LEU A N 1
ATOM 765 C CA . LEU A 1 95 ? -8.247 -5.558 18.213 1.00 80.06 95 LEU A CA 1
ATOM 766 C C . LEU A 1 95 ? -9.537 -6.169 18.797 1.00 80.06 95 LEU A C 1
ATOM 768 O O . LEU A 1 95 ? -10.608 -5.696 18.421 1.00 80.06 95 LEU A O 1
ATOM 772 N N . PRO A 1 96 ? -9.485 -7.104 19.771 1.00 80.94 96 PRO A N 1
ATOM 773 C CA . PRO A 1 96 ? -10.699 -7.646 20.380 1.00 80.94 96 PRO A CA 1
ATOM 774 C C . PRO A 1 96 ? -11.547 -6.596 21.109 1.00 80.94 96 PRO A C 1
ATOM 776 O O . PRO A 1 96 ? -12.767 -6.695 21.100 1.00 80.94 96 PRO A O 1
ATOM 779 N N . LEU A 1 97 ? -10.925 -5.567 21.703 1.00 79.00 97 LEU A N 1
ATOM 780 C CA . LEU A 1 97 ? -11.654 -4.477 22.368 1.00 79.00 97 LEU A CA 1
ATOM 781 C C . LEU A 1 97 ? -12.432 -3.625 21.357 1.00 79.00 97 LEU A C 1
ATOM 783 O O . LEU A 1 97 ? -13.509 -3.129 21.668 1.00 79.00 97 LEU A O 1
ATOM 787 N N . ILE A 1 98 ? -11.897 -3.458 20.144 1.00 77.06 98 ILE A N 1
ATOM 788 C CA . ILE A 1 98 ? -12.580 -2.740 19.061 1.00 77.06 98 ILE A CA 1
ATOM 789 C C . ILE A 1 98 ? -13.735 -3.581 18.513 1.00 77.06 98 ILE A C 1
ATOM 791 O O . ILE A 1 98 ? -14.808 -3.039 18.269 1.00 77.06 98 ILE A O 1
ATOM 795 N N . GLU A 1 99 ? -13.539 -4.891 18.346 1.00 76.19 99 GLU A N 1
ATOM 796 C CA . GLU A 1 99 ? -14.605 -5.810 17.924 1.00 76.19 99 GLU A CA 1
ATOM 797 C C . GLU A 1 99 ? -15.738 -5.907 18.958 1.00 76.19 99 GLU A C 1
ATOM 799 O O . GLU A 1 99 ? -16.899 -6.057 18.579 1.00 76.19 99 GLU A O 1
ATOM 804 N N . GLU A 1 100 ? -15.418 -5.790 20.251 1.00 73.25 100 GLU A N 1
ATOM 805 C CA . GLU A 1 100 ? -16.410 -5.730 21.328 1.00 73.25 100 GLU A CA 1
ATOM 806 C C . GLU A 1 100 ? -17.159 -4.388 21.347 1.00 73.25 100 GLU A C 1
ATOM 808 O O . GLU A 1 100 ? -18.384 -4.380 21.456 1.00 73.25 100 GLU A O 1
ATOM 813 N N . ALA A 1 101 ? -16.453 -3.263 21.176 1.00 74.25 101 ALA A N 1
ATOM 814 C CA . ALA A 1 101 ? -17.059 -1.928 21.161 1.00 74.25 101 ALA A CA 1
ATOM 815 C C . ALA A 1 101 ? -17.887 -1.648 19.892 1.00 74.25 101 ALA A C 1
ATOM 817 O O . ALA A 1 101 ? -18.881 -0.923 19.936 1.00 74.25 101 ALA A O 1
ATOM 818 N N . VAL A 1 102 ? -17.484 -2.201 18.744 1.00 75.56 102 VAL A N 1
ATOM 819 C CA . VAL A 1 102 ? -18.167 -2.037 17.453 1.00 75.56 102 VAL A CA 1
ATOM 820 C C . VAL A 1 102 ? -18.365 -3.414 16.813 1.00 75.56 102 VAL A C 1
ATOM 822 O O . VAL A 1 102 ? -17.600 -3.815 15.930 1.00 75.56 102 VAL A O 1
ATOM 825 N N . PRO A 1 103 ? -19.393 -4.164 17.241 1.00 70.94 103 PRO A N 1
ATOM 826 C CA . PRO A 1 103 ? -19.641 -5.492 16.710 1.00 70.94 103 PRO A CA 1
ATOM 827 C C . PRO A 1 103 ? -20.054 -5.421 15.236 1.00 70.94 103 PRO A C 1
ATOM 829 O O . PRO A 1 103 ? -20.904 -4.624 14.839 1.00 70.94 103 PRO A O 1
ATOM 832 N N . ALA A 1 104 ? -19.489 -6.314 14.419 1.00 69.69 104 ALA A N 1
ATOM 833 C CA . ALA A 1 104 ? -19.776 -6.389 12.982 1.00 69.69 104 ALA A CA 1
ATOM 834 C C . ALA A 1 104 ? -21.243 -6.746 12.663 1.00 69.69 104 ALA A C 1
ATOM 836 O O . ALA A 1 104 ? -21.725 -6.480 11.563 1.00 69.69 104 ALA A O 1
ATOM 837 N N . ALA A 1 105 ? -21.952 -7.357 13.615 1.00 71.81 105 ALA A N 1
ATOM 838 C CA . ALA A 1 105 ? -23.366 -7.682 13.517 1.00 71.81 105 ALA A CA 1
ATOM 839 C C . ALA A 1 105 ? -24.115 -7.161 14.745 1.00 71.81 105 ALA A C 1
ATOM 841 O O . ALA A 1 105 ? -23.619 -7.212 15.872 1.00 71.81 105 ALA A O 1
ATOM 842 N N . ALA A 1 106 ? -25.343 -6.700 14.530 1.00 73.75 106 ALA A N 1
ATOM 843 C CA . ALA A 1 106 ? -26.195 -6.251 15.614 1.00 73.75 106 ALA A CA 1
ATOM 844 C C . ALA A 1 106 ? -26.518 -7.400 16.580 1.00 73.75 106 ALA A C 1
ATOM 846 O O . ALA A 1 106 ? -27.087 -8.416 16.183 1.00 73.75 106 ALA A O 1
ATOM 847 N N . SER A 1 107 ? -26.209 -7.206 17.862 1.00 77.12 107 SER A N 1
ATOM 848 C CA . SER A 1 107 ? -26.527 -8.146 18.942 1.00 77.12 107 SER A CA 1
ATOM 849 C C . SER A 1 107 ? -27.398 -7.471 20.017 1.00 77.12 107 SER A C 1
ATOM 851 O O . SER A 1 107 ? -26.950 -7.232 21.140 1.00 77.12 107 SER A O 1
ATOM 853 N N . PRO A 1 108 ? -28.672 -7.147 19.706 1.00 80.06 108 PRO A N 1
ATOM 854 C CA . PRO A 1 108 ? -29.557 -6.448 20.643 1.00 80.06 108 PRO A CA 1
ATOM 855 C C . PRO A 1 108 ? -29.767 -7.227 21.949 1.00 80.06 108 PRO A C 1
ATOM 857 O O . PRO A 1 108 ? -29.944 -6.624 23.002 1.00 80.06 108 PRO A O 1
ATOM 860 N N . GLU A 1 109 ? -29.690 -8.559 21.908 1.00 82.81 109 GLU A N 1
ATOM 861 C CA . GLU A 1 109 ? -29.766 -9.418 23.094 1.00 82.81 109 GLU A CA 1
ATOM 862 C C . GLU A 1 109 ? -28.628 -9.149 24.090 1.00 82.81 109 GLU A C 1
ATOM 864 O O . GLU A 1 109 ? -28.862 -9.102 25.299 1.00 82.81 109 GLU A O 1
ATOM 869 N N . THR A 1 110 ? -27.403 -8.949 23.595 1.00 83.94 110 THR A N 1
ATOM 870 C CA . THR A 1 110 ? -26.230 -8.645 24.425 1.00 83.94 110 THR A CA 1
ATOM 871 C C . THR A 1 110 ? -26.386 -7.279 25.084 1.00 83.94 110 THR A C 1
ATOM 873 O O . THR A 1 110 ? -26.179 -7.167 26.291 1.00 83.94 110 THR A O 1
ATOM 876 N N . LEU A 1 111 ? -26.850 -6.280 24.324 1.00 83.44 111 LEU A N 1
ATOM 877 C CA . LEU A 1 111 ? -27.102 -4.929 24.827 1.00 83.44 111 LEU A CA 1
ATOM 878 C C . LEU A 1 111 ? -28.161 -4.923 25.939 1.00 83.44 111 LEU A C 1
ATOM 880 O O . LEU A 1 111 ? -27.953 -4.323 26.991 1.00 83.44 111 LEU A O 1
ATOM 884 N N . VAL A 1 112 ? -29.281 -5.631 25.750 1.00 86.44 112 VAL A N 1
ATOM 885 C CA . VAL A 1 112 ? -30.327 -5.740 26.782 1.00 86.44 112 VAL A CA 1
ATOM 886 C C . VAL A 1 112 ? -29.775 -6.389 28.049 1.00 86.44 112 VAL A C 1
ATOM 888 O O . VAL A 1 112 ? -29.975 -5.857 29.138 1.00 86.44 112 VAL A O 1
ATOM 891 N N . ARG A 1 113 ? -29.019 -7.487 27.922 1.00 86.56 113 ARG A N 1
ATOM 892 C CA . ARG A 1 113 ? -28.403 -8.169 29.074 1.00 86.56 113 ARG A CA 1
ATOM 893 C C . ARG A 1 113 ? -27.403 -7.288 29.816 1.00 86.56 113 ARG A C 1
ATOM 895 O O . ARG A 1 113 ? -27.343 -7.331 31.042 1.00 86.56 113 ARG A O 1
ATOM 902 N N . GLN A 1 114 ? -26.622 -6.493 29.092 1.00 86.31 114 GLN A N 1
ATOM 903 C CA . GLN A 1 114 ? -25.685 -5.532 29.671 1.00 86.31 114 GLN A CA 1
ATOM 904 C C . GLN A 1 114 ? -26.426 -4.436 30.453 1.00 86.31 114 GLN A C 1
ATOM 906 O O . GLN A 1 114 ? -26.077 -4.162 31.602 1.00 86.31 114 GLN A O 1
ATOM 911 N N . VAL A 1 115 ? -27.501 -3.877 29.887 1.00 87.38 115 VAL A N 1
ATOM 912 C CA . VAL A 1 115 ? -28.361 -2.882 30.553 1.00 87.38 115 VAL A CA 1
ATOM 913 C C . VAL A 1 115 ? -29.034 -3.461 31.802 1.00 87.38 115 VAL A C 1
ATOM 915 O O . VAL A 1 115 ? -29.038 -2.818 32.852 1.00 87.38 115 VAL A O 1
ATOM 918 N N . GLU A 1 116 ? -29.561 -4.684 31.728 1.00 87.12 116 GLU A N 1
ATOM 919 C CA . GLU A 1 116 ? -30.143 -5.392 32.876 1.00 87.12 116 GLU A CA 1
ATOM 920 C C . GLU A 1 116 ? -29.103 -5.647 33.976 1.00 87.12 116 GLU A C 1
ATOM 922 O O . GLU A 1 116 ? -29.366 -5.390 35.154 1.00 87.12 116 GLU A O 1
ATOM 927 N N . GLY A 1 117 ? -27.900 -6.093 33.603 1.00 87.50 117 GLY A N 1
ATOM 928 C CA . GLY A 1 117 ? -26.790 -6.302 34.532 1.00 87.50 117 GLY A CA 1
ATOM 929 C C . GLY A 1 117 ? -26.363 -5.013 35.239 1.00 87.50 117 GLY A C 1
ATOM 930 O O . GLY A 1 117 ? -26.151 -5.013 36.455 1.00 87.50 117 GLY A O 1
ATOM 931 N N . LEU A 1 118 ? -26.303 -3.896 34.509 1.00 87.56 118 LEU A N 1
ATOM 932 C CA . LEU A 1 118 ? -26.021 -2.575 35.072 1.00 87.56 118 LEU A CA 1
ATOM 933 C C . LEU A 1 118 ? -27.121 -2.085 36.017 1.00 87.56 118 LEU A C 1
ATOM 935 O O . LEU A 1 118 ? -26.814 -1.522 37.073 1.00 87.56 118 LEU A O 1
ATOM 939 N N . ALA A 1 119 ? -28.389 -2.300 35.658 1.00 87.62 119 ALA A N 1
ATOM 940 C CA . ALA A 1 119 ? -29.527 -1.939 36.497 1.00 87.62 119 ALA A CA 1
ATOM 941 C C . ALA A 1 119 ? -29.507 -2.728 37.817 1.00 87.62 119 ALA A C 1
ATOM 943 O O . ALA A 1 119 ? -29.634 -2.137 38.891 1.00 87.62 119 ALA A O 1
ATOM 944 N N . ALA A 1 120 ? -29.236 -4.036 37.752 1.00 87.56 120 ALA A N 1
ATOM 945 C CA . ALA A 1 120 ? -29.105 -4.896 38.926 1.00 87.56 120 ALA A CA 1
ATOM 946 C C . ALA A 1 120 ? -27.917 -4.497 39.819 1.00 87.56 120 ALA A C 1
ATOM 948 O O . ALA A 1 120 ? -28.071 -4.401 41.037 1.00 87.56 120 ALA A O 1
ATOM 949 N N . LYS A 1 121 ? -26.750 -4.205 39.227 1.00 88.44 121 LYS A N 1
ATOM 950 C CA . LYS A 1 121 ? -25.540 -3.769 39.949 1.00 88.44 121 LYS A CA 1
ATOM 951 C C . LYS A 1 121 ? -25.763 -2.467 40.723 1.00 88.44 121 LYS A C 1
ATOM 953 O O . LYS A 1 121 ? -25.315 -2.347 41.860 1.00 88.44 121 LYS A O 1
ATOM 958 N N . ASN A 1 122 ? -26.455 -1.504 40.115 1.00 87.12 122 ASN A N 1
ATOM 959 C CA . ASN A 1 122 ? -26.703 -0.188 40.707 1.00 87.12 122 ASN A CA 1
ATOM 960 C C . ASN A 1 122 ? -27.997 -0.125 41.546 1.00 87.12 122 ASN A C 1
ATOM 962 O O . ASN A 1 122 ? -28.291 0.907 42.151 1.00 87.12 122 ASN A O 1
ATOM 966 N N . GLY A 1 123 ? -28.766 -1.219 41.619 1.00 85.00 123 GLY A N 1
ATOM 967 C CA . GLY A 1 123 ? -30.021 -1.287 42.373 1.00 85.00 123 GLY A CA 1
ATOM 968 C C . GLY A 1 123 ? -31.126 -0.387 41.808 1.00 85.00 123 GLY A C 1
ATOM 969 O O . GLY A 1 123 ? -31.950 0.119 42.569 1.00 85.00 123 GLY A O 1
ATOM 970 N N . VAL A 1 124 ? -31.116 -0.153 40.493 1.00 88.00 124 VAL A N 1
ATOM 971 C CA . VAL A 1 124 ? -32.110 0.654 39.773 1.00 88.00 124 VAL A CA 1
ATOM 972 C C . VAL A 1 124 ? -33.190 -0.268 39.213 1.00 88.00 124 VAL A C 1
ATOM 974 O O . VAL A 1 124 ? -32.895 -1.338 38.688 1.00 88.00 124 VAL A O 1
ATOM 977 N N . ASN A 1 125 ? -34.453 0.145 39.304 1.00 86.44 125 ASN A N 1
ATOM 978 C CA . ASN A 1 125 ? -35.573 -0.623 38.780 1.00 86.44 125 ASN A CA 1
ATOM 979 C C . ASN A 1 125 ? -35.799 -0.295 37.295 1.00 86.44 125 ASN A C 1
ATOM 981 O O . ASN A 1 125 ? -36.178 0.828 36.944 1.00 86.44 125 ASN A O 1
ATOM 985 N N . LEU A 1 126 ? -35.555 -1.280 36.431 1.00 85.38 126 LEU A N 1
ATOM 986 C CA . LEU A 1 126 ? -35.755 -1.196 34.986 1.00 85.38 126 LEU A CA 1
ATOM 987 C C . LEU A 1 126 ? -37.249 -1.351 34.665 1.00 85.38 126 LEU A C 1
ATOM 989 O O . LEU A 1 126 ? -37.832 -2.404 34.899 1.00 85.38 126 LEU A O 1
ATOM 993 N N . LEU A 1 127 ? -37.874 -0.292 34.147 1.00 83.88 127 LEU A N 1
ATOM 994 C CA . LEU A 1 127 ? -39.301 -0.281 33.800 1.00 83.88 127 LEU A CA 1
ATOM 995 C C . LEU A 1 127 ? -39.552 -0.846 32.398 1.00 83.88 127 LEU A C 1
ATOM 997 O O . LEU A 1 127 ? -40.591 -1.453 32.154 1.00 83.88 127 LEU A O 1
ATOM 1001 N N . GLY A 1 128 ? -38.611 -0.638 31.476 1.00 82.12 128 GLY A N 1
ATOM 1002 C CA . GLY A 1 128 ? -38.701 -1.160 30.118 1.00 82.12 128 GLY A CA 1
ATOM 1003 C C . GLY A 1 128 ? -37.545 -0.707 29.234 1.00 82.12 128 GLY A C 1
ATOM 1004 O O . GLY A 1 128 ? -36.981 0.371 29.431 1.00 82.12 128 GLY A O 1
ATOM 1005 N N . VAL A 1 129 ? -37.220 -1.538 28.246 1.00 84.25 129 VAL A N 1
ATOM 1006 C CA . VAL A 1 129 ? -36.245 -1.256 27.187 1.00 84.25 129 VAL A CA 1
ATOM 1007 C C . VAL A 1 129 ? -36.952 -1.445 25.852 1.00 84.25 129 VAL A C 1
ATOM 1009 O O . VAL A 1 129 ? -37.584 -2.476 25.632 1.00 84.25 129 VAL A O 1
ATOM 1012 N N . SER A 1 130 ? -36.858 -0.457 24.968 1.00 84.12 130 SER A N 1
ATOM 1013 C CA . SER A 1 130 ? -37.370 -0.542 23.602 1.00 84.12 130 SER A CA 1
ATOM 1014 C C . SER A 1 130 ? -36.212 -0.386 22.631 1.00 84.12 130 SER A C 1
ATOM 1016 O O . SER A 1 130 ? -35.495 0.611 22.679 1.00 84.12 130 SER A O 1
ATOM 1018 N N . LEU A 1 131 ? -36.044 -1.355 21.735 1.00 82.38 131 LEU A N 1
ATOM 1019 C CA . LEU A 1 131 ? -35.075 -1.283 20.643 1.00 82.38 131 LEU A CA 1
ATOM 1020 C C . LEU A 1 131 ? -35.804 -1.066 19.323 1.00 82.38 131 LEU A C 1
ATOM 1022 O O . LEU A 1 131 ? -36.863 -1.648 19.082 1.00 82.38 131 LEU A O 1
ATOM 1026 N N . GLY A 1 132 ? -35.227 -0.224 18.474 1.00 76.12 132 GLY A N 1
ATOM 1027 C CA . GLY A 1 132 ? -35.682 -0.020 17.110 1.00 76.12 132 GLY A CA 1
ATOM 1028 C C . GLY A 1 132 ? -35.458 -1.242 16.226 1.00 76.12 132 GLY A C 1
ATOM 1029 O O . GLY A 1 132 ? -34.844 -2.239 16.611 1.00 76.12 132 GLY A O 1
ATOM 1030 N N . GLN A 1 133 ? -35.964 -1.158 14.999 1.00 72.81 133 GLN A N 1
ATOM 1031 C CA . GLN A 1 133 ? -35.818 -2.231 14.028 1.00 72.81 133 GLN A CA 1
ATOM 1032 C C . GLN A 1 133 ? -34.345 -2.417 13.646 1.00 72.81 133 GLN A C 1
ATOM 1034 O O . GLN A 1 133 ? -33.705 -1.495 13.147 1.00 72.81 133 GLN A O 1
ATOM 1039 N N . VAL A 1 134 ? -33.838 -3.639 13.814 1.00 74.75 134 VAL A N 1
ATOM 1040 C CA . VAL A 1 134 ? -32.487 -4.013 13.396 1.00 74.75 134 VAL A CA 1
ATOM 1041 C C . VAL A 1 134 ? -32.492 -5.318 12.607 1.00 74.75 134 VAL A C 1
ATOM 1043 O O . VAL A 1 134 ? -33.301 -6.214 12.852 1.00 74.75 134 VAL A O 1
ATOM 1046 N N . THR A 1 135 ? -31.606 -5.414 11.618 1.00 69.94 135 THR A N 1
ATOM 1047 C CA . THR A 1 135 ? -31.459 -6.614 10.788 1.00 69.94 135 THR A CA 1
ATOM 1048 C C . THR A 1 135 ? -30.471 -7.566 11.458 1.00 69.94 135 THR A C 1
ATOM 1050 O O . THR A 1 135 ? -29.299 -7.231 11.590 1.00 69.94 135 THR A O 1
ATOM 1053 N N . LEU A 1 136 ? -30.943 -8.742 11.884 1.00 68.44 136 LEU A N 1
ATOM 1054 C CA . LEU A 1 136 ? -30.106 -9.776 12.516 1.00 68.44 136 LEU A CA 1
ATOM 1055 C C . LEU A 1 136 ? -29.486 -10.734 11.487 1.00 68.44 136 LEU A C 1
ATOM 1057 O O . LEU A 1 136 ? -28.360 -11.189 11.655 1.00 68.44 136 LEU A O 1
ATOM 1061 N N . LEU A 1 137 ? -30.225 -11.038 10.416 1.00 63.78 137 LEU A N 1
ATOM 1062 C CA . LEU A 1 137 ? -29.823 -11.921 9.320 1.00 63.78 137 LEU A CA 1
ATOM 1063 C C . LEU A 1 137 ? -30.448 -11.408 8.012 1.00 63.78 137 LEU A C 1
ATOM 1065 O O . LEU A 1 137 ? -31.645 -11.117 7.982 1.00 63.78 137 LEU A O 1
ATOM 1069 N N . GLY A 1 138 ? -29.662 -11.330 6.934 1.00 65.62 138 GLY A N 1
ATOM 1070 C CA . GLY A 1 138 ? -30.122 -10.913 5.600 1.00 65.62 138 GLY A CA 1
ATOM 1071 C C . GLY A 1 138 ? -29.633 -9.527 5.161 1.00 65.62 138 GLY A C 1
ATOM 1072 O O . GLY A 1 138 ? -28.707 -8.971 5.746 1.00 65.62 138 GLY A O 1
ATOM 1073 N N . GLU A 1 139 ? -30.227 -8.987 4.092 1.00 59.97 139 GLU A N 1
ATOM 1074 C CA . GLU A 1 139 ? -29.830 -7.689 3.533 1.00 59.97 139 GLU A CA 1
ATOM 1075 C C . GLU A 1 139 ? -30.147 -6.532 4.485 1.00 59.97 139 GLU A C 1
ATOM 1077 O O . GLU A 1 139 ? -31.273 -6.371 4.964 1.00 59.97 139 GLU A O 1
ATOM 1082 N N . VAL A 1 140 ? -29.132 -5.703 4.721 1.00 62.06 140 VAL A N 1
ATOM 1083 C CA . VAL A 1 140 ? -29.195 -4.529 5.585 1.00 62.06 140 VAL A CA 1
ATOM 1084 C C . VAL A 1 140 ? -30.148 -3.499 4.982 1.00 62.06 140 VAL A C 1
ATOM 1086 O O . VAL A 1 140 ? -29.823 -2.805 4.017 1.00 62.06 140 VAL A O 1
ATOM 1089 N N . LYS A 1 141 ? -31.334 -3.358 5.574 1.00 57.22 141 LYS A N 1
ATOM 1090 C CA . LYS A 1 141 ? -32.215 -2.228 5.271 1.00 57.22 141 LYS A CA 1
ATOM 1091 C C . LYS A 1 141 ? -31.688 -0.998 6.005 1.00 57.22 141 LYS A C 1
ATOM 1093 O O . LYS A 1 141 ? -31.782 -0.937 7.227 1.00 57.22 141 LYS A O 1
ATOM 1098 N N . LYS A 1 142 ? -31.140 -0.022 5.268 1.00 55.84 142 LYS A N 1
ATOM 1099 C CA . LYS A 1 142 ? -30.807 1.303 5.820 1.00 55.84 142 LYS A CA 1
ATOM 1100 C C . LYS A 1 142 ? -32.095 1.924 6.375 1.00 55.84 142 LYS A C 1
ATOM 1102 O O . LYS A 1 142 ? -33.018 2.208 5.611 1.00 55.84 142 LYS A O 1
ATOM 1107 N N . ALA A 1 143 ? -32.177 2.073 7.696 1.00 55.03 143 ALA A N 1
ATOM 1108 C CA . ALA A 1 143 ? -33.257 2.820 8.327 1.00 55.03 143 ALA A CA 1
ATOM 1109 C C . ALA A 1 143 ? -33.153 4.297 7.894 1.00 55.03 143 ALA A C 1
ATOM 1111 O O . ALA A 1 143 ? -32.033 4.807 7.778 1.00 55.03 143 ALA A O 1
ATOM 1112 N N . PRO A 1 144 ? -34.274 4.985 7.609 1.00 49.81 144 PRO A N 1
ATOM 1113 C CA . PRO A 1 144 ? -34.250 6.414 7.319 1.00 49.81 144 PRO A CA 1
ATOM 1114 C C . PRO A 1 144 ? -33.606 7.172 8.491 1.00 49.81 144 PRO A C 1
ATOM 1116 O O . PRO A 1 144 ? -33.923 6.852 9.637 1.00 49.81 144 PRO A O 1
ATOM 1119 N N . PRO A 1 145 ? -32.719 8.150 8.241 1.00 51.88 145 PRO A N 1
ATOM 1120 C CA . PRO A 1 145 ? -32.160 8.964 9.312 1.00 51.88 145 PRO A CA 1
ATOM 1121 C C . PRO A 1 145 ? -33.291 9.710 10.033 1.00 51.88 145 PRO A C 1
ATOM 1123 O O . PRO A 1 145 ? -34.052 10.444 9.402 1.00 51.88 145 PRO A O 1
ATOM 1126 N N . GLU A 1 146 ? -33.414 9.497 11.344 1.00 52.16 146 GLU A N 1
ATOM 1127 C CA . GLU A 1 146 ? -34.324 10.268 12.192 1.00 52.16 146 GLU A CA 1
ATOM 1128 C C . GLU A 1 146 ? -33.847 11.730 12.265 1.00 52.16 146 GLU A C 1
ATOM 1130 O O . GLU A 1 146 ? -32.655 12.011 12.429 1.00 52.16 146 GLU A O 1
ATOM 1135 N N . GLU A 1 147 ? -34.776 12.676 12.101 1.00 41.91 147 GLU A N 1
ATOM 1136 C CA . GLU A 1 147 ? -34.489 14.113 12.116 1.00 41.91 147 GLU A CA 1
ATOM 1137 C C . GLU A 1 147 ? -33.883 14.539 13.467 1.00 41.91 147 GLU A C 1
ATOM 1139 O O . GLU A 1 147 ? -34.521 14.420 14.511 1.00 41.91 147 GLU A O 1
ATOM 1144 N N . GLY A 1 148 ? -32.654 15.073 13.448 1.00 54.19 148 GLY A N 1
ATOM 1145 C CA . GLY A 1 148 ? -32.006 15.688 14.618 1.00 54.19 148 GLY A CA 1
ATOM 1146 C C . GLY A 1 148 ? -30.801 14.939 15.201 1.00 54.19 148 GLY A C 1
ATOM 1147 O O . GLY A 1 148 ? -30.175 15.459 16.123 1.00 54.19 148 GLY A O 1
ATOM 1148 N N . ILE A 1 149 ? -30.432 13.773 14.660 1.00 56.22 149 ILE A N 1
ATOM 1149 C CA . ILE A 1 149 ? -29.243 13.011 15.080 1.00 56.22 149 ILE A CA 1
ATOM 1150 C C . ILE A 1 149 ? -28.127 13.208 14.045 1.00 56.22 149 ILE A C 1
ATOM 1152 O O . ILE A 1 149 ? -28.366 13.128 12.840 1.00 56.22 149 ILE A O 1
ATOM 1156 N N . THR A 1 150 ? -26.898 13.494 14.495 1.00 58.88 150 THR A N 1
ATOM 1157 C CA . THR A 1 150 ? -25.724 13.571 13.609 1.00 58.88 150 THR A CA 1
ATOM 1158 C C . THR A 1 150 ? -25.607 12.286 12.786 1.00 58.88 150 THR A C 1
ATOM 1160 O O . THR A 1 150 ? -25.650 11.206 13.380 1.00 58.88 150 THR A O 1
ATOM 1163 N N . PRO A 1 151 ? -25.454 12.366 11.452 1.00 56.94 151 PRO A N 1
ATOM 1164 C CA . PRO A 1 151 ? -25.384 11.172 10.625 1.00 56.94 151 PRO A CA 1
ATOM 1165 C C . PRO A 1 151 ? -24.172 10.334 11.037 1.00 56.94 151 PRO A C 1
ATOM 1167 O O . PRO A 1 151 ? -23.048 10.839 11.092 1.00 56.94 151 PRO A O 1
ATOM 1170 N N . LEU A 1 152 ? -24.412 9.057 11.342 1.00 63.09 152 LEU A N 1
ATOM 1171 C CA . LEU A 1 152 ? -23.344 8.074 11.484 1.00 63.09 152 LEU A CA 1
ATOM 1172 C C . LEU A 1 152 ? -22.561 7.980 10.152 1.00 63.09 152 LEU A C 1
ATOM 1174 O O . LEU A 1 152 ? -23.143 8.240 9.093 1.00 63.09 152 LEU A O 1
ATOM 1178 N N . PRO A 1 153 ? -21.253 7.650 10.173 1.00 64.12 153 PRO A N 1
ATOM 1179 C CA . PRO A 1 153 ? -20.457 7.480 8.951 1.00 64.12 153 PRO A CA 1
ATOM 1180 C C . PRO A 1 153 ? -21.128 6.499 7.969 1.00 64.12 153 PRO A C 1
ATOM 1182 O O . PRO A 1 153 ? -21.866 5.625 8.408 1.00 64.12 153 PRO A O 1
ATOM 1185 N N . GLU A 1 154 ? -20.887 6.645 6.655 1.00 56.03 154 GLU A N 1
ATOM 1186 C CA . GLU A 1 154 ? -21.702 6.088 5.540 1.00 56.03 154 GLU A CA 1
ATOM 1187 C C . GLU A 1 154 ? -22.035 4.573 5.577 1.00 56.03 154 GLU A C 1
ATOM 1189 O O . GLU A 1 154 ? -22.985 4.147 4.903 1.00 56.03 154 GLU A O 1
ATOM 1194 N N . ASP A 1 155 ? -21.337 3.796 6.411 1.00 57.53 155 ASP A N 1
ATOM 1195 C CA . ASP A 1 155 ? -21.496 2.346 6.599 1.00 57.53 155 ASP A CA 1
ATOM 1196 C C . ASP A 1 155 ? -21.806 1.916 8.048 1.00 57.53 155 ASP A C 1
ATOM 1198 O O . ASP A 1 155 ? -21.948 0.726 8.330 1.00 57.53 155 ASP A O 1
ATOM 1202 N N . ALA A 1 156 ? -21.931 2.857 8.986 1.00 59.91 156 ALA A N 1
ATOM 1203 C CA . ALA A 1 156 ? -22.238 2.553 10.377 1.00 59.91 156 ALA A CA 1
ATOM 1204 C C . ALA A 1 156 ? -23.751 2.416 10.588 1.00 59.91 156 ALA A C 1
ATOM 1206 O O . ALA A 1 156 ? -24.537 3.340 10.367 1.00 59.91 156 ALA A O 1
ATOM 1207 N N . LEU A 1 157 ? -24.158 1.235 11.046 1.00 65.00 157 LEU A N 1
ATOM 1208 C CA . LEU A 1 157 ? -25.539 0.923 11.386 1.00 65.00 157 LEU A CA 1
ATOM 1209 C C . LEU A 1 157 ? -25.802 1.329 12.835 1.00 65.00 157 LEU A C 1
ATOM 1211 O O . LEU A 1 157 ? -25.262 0.736 13.763 1.00 65.00 157 LEU A O 1
ATOM 1215 N N . GLY A 1 158 ? -26.635 2.350 13.023 1.00 68.12 158 GLY A N 1
ATOM 1216 C CA . GLY A 1 158 ? -27.141 2.737 14.337 1.00 68.12 158 GLY A CA 1
ATOM 1217 C C . GLY A 1 158 ? -28.431 1.994 14.675 1.00 68.12 158 GLY A C 1
ATOM 1218 O O . GLY A 1 158 ? -29.266 1.761 13.801 1.00 68.12 158 GLY A O 1
ATOM 1219 N N . ILE A 1 159 ? -28.613 1.652 15.950 1.00 74.56 159 ILE A N 1
ATOM 1220 C CA . ILE A 1 159 ? -29.873 1.120 16.477 1.00 74.56 159 ILE A CA 1
ATOM 1221 C C . ILE A 1 159 ? -30.419 2.159 17.457 1.00 74.56 159 ILE A C 1
ATOM 1223 O O . ILE A 1 159 ? -29.778 2.395 18.483 1.00 74.56 159 ILE A O 1
ATOM 1227 N N . PRO A 1 160 ? -31.576 2.789 17.189 1.00 76.62 160 PRO A N 1
ATOM 1228 C CA . PRO A 1 160 ? -32.199 3.641 18.187 1.00 76.62 160 PRO A CA 1
ATOM 1229 C C . PRO A 1 160 ? -32.705 2.758 19.330 1.00 76.62 160 PRO A C 1
ATOM 1231 O O . PRO A 1 160 ? -33.337 1.724 19.103 1.00 76.62 160 PRO A O 1
ATOM 1234 N N . PHE A 1 161 ? -32.425 3.149 20.568 1.00 81.06 161 PHE A N 1
ATOM 1235 C CA . PHE A 1 161 ? -32.909 2.452 21.754 1.00 81.06 161 PHE A CA 1
ATOM 1236 C C . PHE A 1 161 ? -33.405 3.460 22.789 1.00 81.06 161 PHE A C 1
ATOM 1238 O O . PHE A 1 161 ? -32.909 4.582 22.876 1.00 81.06 161 PHE A O 1
ATOM 1245 N N . SER A 1 162 ? -34.397 3.067 23.581 1.00 83.81 162 SER A N 1
ATOM 1246 C CA . SER A 1 162 ? -34.894 3.851 24.707 1.00 83.81 162 SER A CA 1
ATOM 1247 C C . SER A 1 162 ? -34.990 2.984 25.957 1.00 83.81 162 SER A C 1
ATOM 1249 O O . SER A 1 162 ? -35.384 1.817 25.908 1.00 83.81 162 SER A O 1
ATOM 1251 N N . ILE A 1 163 ? -34.585 3.554 27.091 1.00 85.94 163 ILE A N 1
ATOM 1252 C CA . ILE A 1 163 ? -34.519 2.866 28.382 1.00 85.94 163 ILE A CA 1
ATOM 1253 C C . ILE A 1 163 ? -35.314 3.692 29.387 1.00 85.94 163 ILE A C 1
ATOM 1255 O O . ILE A 1 163 ? -35.078 4.887 29.550 1.00 85.94 163 ILE A O 1
ATOM 1259 N N . SER A 1 164 ? -36.257 3.050 30.069 1.00 87.19 164 SER A N 1
ATOM 1260 C CA . SER A 1 164 ? -37.030 3.640 31.161 1.00 87.19 164 SER A CA 1
ATOM 1261 C C . SER A 1 164 ? -36.584 3.037 32.490 1.00 87.19 164 SER A C 1
ATOM 1263 O O . SER A 1 164 ? -36.669 1.826 32.693 1.00 87.19 164 SER A O 1
ATOM 1265 N N . LEU A 1 165 ? -36.111 3.886 33.404 1.00 88.56 165 LEU A N 1
ATOM 1266 C CA . LEU A 1 165 ? -35.530 3.505 34.696 1.00 88.56 165 LEU A CA 1
ATOM 1267 C C . LEU A 1 165 ? -36.214 4.270 35.831 1.00 88.56 165 LEU A C 1
ATOM 1269 O O . LEU A 1 165 ? -36.637 5.411 35.656 1.00 88.56 165 LEU A O 1
ATOM 1273 N N . SER A 1 166 ? -36.275 3.665 37.014 1.00 87.75 166 SER A N 1
ATOM 1274 C CA . SER A 1 166 ? -36.741 4.313 38.244 1.00 87.75 166 SER A CA 1
ATOM 1275 C C . SER A 1 166 ? -35.845 3.946 39.426 1.00 87.75 166 SER A C 1
ATOM 1277 O O . SER A 1 166 ? -35.426 2.800 39.572 1.00 87.75 166 SER A O 1
ATOM 1279 N N . GLY A 1 167 ? -35.519 4.918 40.275 1.00 86.19 167 GLY A N 1
ATOM 1280 C CA . GLY A 1 167 ? -34.612 4.712 41.404 1.00 86.19 167 GLY A CA 1
ATOM 1281 C C . GLY A 1 167 ? -34.262 6.012 42.118 1.00 86.19 167 GLY A C 1
ATOM 1282 O O . GLY A 1 167 ? -34.776 7.079 41.776 1.00 86.19 167 GLY A O 1
ATOM 1283 N N . SER A 1 168 ? -33.385 5.930 43.120 1.00 88.19 168 SER A N 1
ATOM 1284 C CA . SER A 1 168 ? -32.865 7.126 43.787 1.00 88.19 168 SER A CA 1
ATOM 1285 C C . SER A 1 168 ? -31.820 7.834 42.915 1.00 88.19 168 SER A C 1
ATOM 1287 O O . SER A 1 168 ? -31.094 7.199 42.151 1.00 88.19 168 SER A O 1
ATOM 1289 N N . TYR A 1 169 ? -31.715 9.159 43.044 1.00 88.75 169 TYR A N 1
ATOM 1290 C CA . TYR A 1 169 ? -30.790 9.973 42.246 1.00 88.75 169 TYR A CA 1
ATOM 1291 C C . TYR A 1 169 ? -29.327 9.469 42.254 1.00 88.75 169 TYR A C 1
ATOM 1293 O O . TYR A 1 169 ? -28.742 9.372 41.175 1.00 88.75 169 TYR A O 1
ATOM 1301 N N . PRO A 1 170 ? -28.734 9.065 43.400 1.00 88.12 170 PRO A N 1
ATOM 1302 C CA . PRO A 1 170 ? -27.365 8.540 43.415 1.00 88.12 170 PRO A CA 1
ATOM 1303 C C . PRO A 1 170 ? -27.193 7.251 42.598 1.00 88.12 170 PRO A C 1
ATOM 1305 O O . PRO A 1 170 ? -26.160 7.059 41.963 1.00 88.12 170 PRO A O 1
ATOM 1308 N N . GLN A 1 171 ? -28.209 6.383 42.585 1.00 87.38 171 GLN A N 1
ATOM 1309 C CA . GLN A 1 171 ? -28.187 5.120 41.841 1.00 87.38 171 GLN A CA 1
ATOM 1310 C C . GLN A 1 171 ? -28.335 5.349 40.333 1.00 87.38 171 GLN A C 1
ATOM 1312 O O . GLN A 1 171 ? -27.663 4.692 39.543 1.00 87.38 171 GLN A O 1
ATOM 1317 N N . LEU A 1 172 ? -29.173 6.312 39.932 1.00 87.31 172 LEU A N 1
ATOM 1318 C CA . LEU A 1 172 ? -29.325 6.707 38.529 1.00 87.31 172 LEU A CA 1
ATOM 1319 C C . LEU A 1 172 ? -28.039 7.323 37.971 1.00 87.31 172 LEU A C 1
ATOM 1321 O O . LEU A 1 172 ? -27.659 7.027 36.842 1.00 87.31 172 LEU A O 1
ATOM 1325 N N . LEU A 1 173 ? -27.346 8.138 38.772 1.00 88.19 173 LEU A N 1
ATOM 1326 C CA . LEU A 1 173 ? -26.062 8.717 38.382 1.00 88.19 173 LEU A CA 1
ATOM 1327 C C . LEU A 1 173 ? -24.990 7.627 38.232 1.00 88.19 173 LEU A C 1
ATOM 1329 O O . LEU A 1 173 ? -24.263 7.627 37.243 1.00 88.19 173 LEU A O 1
ATOM 1333 N N . GLY A 1 174 ? -24.936 6.665 39.161 1.00 86.62 174 GLY A N 1
ATOM 1334 C CA . GLY A 1 174 ? -24.043 5.506 39.060 1.00 86.62 174 GLY A CA 1
ATOM 1335 C C . GLY A 1 174 ? -24.314 4.650 37.820 1.00 86.62 174 GLY A C 1
ATOM 1336 O O . GLY A 1 174 ? -23.383 4.294 37.104 1.00 86.62 174 GLY A O 1
ATOM 1337 N N . PHE A 1 175 ? -25.589 4.403 37.510 1.00 88.50 175 PHE A N 1
ATOM 1338 C CA . PHE A 1 175 ? -25.986 3.702 36.291 1.00 88.50 175 PHE A CA 1
ATOM 1339 C C . PHE A 1 175 ? -25.544 4.447 35.026 1.00 88.50 175 PHE A C 1
ATOM 1341 O O . PHE A 1 175 ? -24.971 3.831 34.135 1.00 88.50 175 PHE A O 1
ATOM 1348 N N . LEU A 1 176 ? -25.770 5.763 34.950 1.00 87.31 176 LEU A N 1
ATOM 1349 C CA . LEU A 1 176 ? -25.409 6.559 33.775 1.00 87.31 176 LEU A CA 1
ATOM 1350 C C . LEU A 1 176 ? -23.887 6.611 33.563 1.00 87.31 176 LEU A C 1
ATOM 1352 O O . LEU A 1 176 ? -23.425 6.494 32.433 1.00 87.31 176 LEU A O 1
ATOM 1356 N N . ALA A 1 177 ? -23.114 6.710 34.648 1.00 88.06 177 ALA A N 1
ATOM 1357 C CA . ALA A 1 177 ? -21.652 6.697 34.598 1.00 88.06 177 ALA A CA 1
ATOM 1358 C C . ALA A 1 177 ? -21.062 5.333 34.195 1.00 88.06 177 ALA A C 1
ATOM 1360 O O . ALA A 1 177 ? -19.977 5.281 33.616 1.00 88.06 177 ALA A O 1
ATOM 1361 N N . ASP A 1 178 ? -21.740 4.233 34.529 1.00 85.81 178 ASP A N 1
ATOM 1362 C CA . ASP A 1 178 ? -21.354 2.893 34.082 1.00 85.81 178 ASP A CA 1
ATOM 1363 C C . ASP A 1 178 ? -21.795 2.632 32.630 1.00 85.81 178 ASP A C 1
ATOM 1365 O O . ASP A 1 178 ? -21.062 1.984 31.889 1.00 85.81 178 ASP A O 1
ATOM 1369 N N . LEU A 1 179 ? -22.954 3.156 32.210 1.00 85.88 179 LEU A N 1
ATOM 1370 C CA . LEU A 1 179 ? -23.463 3.036 30.839 1.00 85.88 179 LEU A CA 1
ATOM 1371 C C . LEU A 1 179 ? -22.576 3.774 29.825 1.00 85.88 179 LEU A C 1
ATOM 1373 O O . LEU A 1 179 ? -22.418 3.304 28.709 1.00 85.88 179 LEU A O 1
ATOM 1377 N N . GLU A 1 180 ? -21.980 4.906 30.207 1.00 83.69 180 GLU A N 1
ATOM 1378 C CA . GLU A 1 180 ? -21.042 5.658 29.354 1.00 83.69 180 GLU A CA 1
ATOM 1379 C C . GLU A 1 180 ? -19.722 4.905 29.095 1.00 83.69 180 GLU A C 1
ATOM 1381 O O . GLU A 1 180 ? -19.002 5.210 28.149 1.00 83.69 180 GLU A O 1
ATOM 1386 N N . LYS A 1 181 ? -19.382 3.927 29.940 1.00 81.38 181 LYS A N 1
ATOM 1387 C CA . LYS A 1 181 ? -18.131 3.150 29.856 1.00 81.38 181 LYS A CA 1
ATOM 1388 C C . LYS A 1 181 ? -18.308 1.792 29.182 1.00 81.38 181 LYS A C 1
ATOM 1390 O O . LYS A 1 181 ? -17.408 0.955 29.282 1.00 81.38 181 LYS A O 1
ATOM 1395 N N . LEU A 1 182 ? -19.477 1.571 28.598 1.00 72.38 182 LEU A N 1
ATOM 1396 C CA . LEU A 1 182 ? -19.879 0.343 27.935 1.00 72.38 182 LEU A CA 1
ATOM 1397 C C . LEU A 1 182 ? -19.607 0.458 26.436 1.00 72.38 182 LEU A C 1
ATOM 1399 O O . LEU A 1 182 ? -19.052 -0.517 25.892 1.00 72.38 182 LEU A O 1
#

Radius of gyration: 47.21 Å; chains: 1; bounding box: 80×28×129 Å

Secondary structure (DSSP, 8-state):
--SHHHHHHHHHHHHHHHHHHHHHH-HHHHHHHHHHHHHHHHHHHHHHHHHHHHHHHHHHHHHHHHHHHHHHHHHHHHHHHHHHHHHHHHHTTTHHHHHHHS-SS--HHHHHHHHHHHHHHHT-EEEEEEE----SSSS---PPPPTTSPPPPTT-----EEEEEE--HHHHHHHHHHHTT-

Sequence (182 aa):
MALGWRKEYIRYKEYFLNVLTIYKQKEDLRMFLEILLSLATVSFFGTFALRPTLVTIAALLTEINSKEEIVVKLDTKIQNLSLAASLVESEAVRLPLIEEAVPAAASPETLVRQVEGLAAKNGVNLLGVSLGQVTLLGEVKKAPPEEGITPLPEDALGIPFSISLSGSYPQLLGFLADLEKL

Foldseek 3Di:
DPPPVVVVVVVVVVVVVVVVVVCVPDPPVVVVVVVVVVVVVCVVVVCVVCVVVVVVVVVVVVVVVVVVVVVVVVVVVVVVVVVVVVVCVVCVVVVVVVCVVQPPADDVVVVVVVLVVLCVVLVKDWPDKDKADADRDDDGDQDPDDPPDDDDPPPRDDIDMDTDIGDDPVSVVSSVVVVVVD